Protein AF-A0A1I8FSG2-F1 (afdb_monomer)

Organism: NCBI: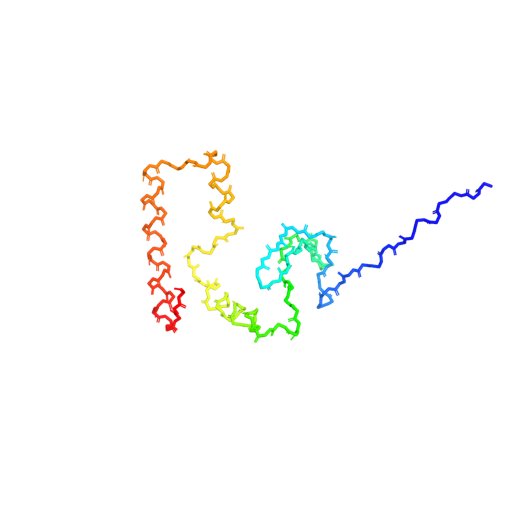txid282301

Secondary structure (DSSP, 8-state):
--------PPP-EETTTEEEEEEEEEETTEEEEEEEETTT--EEEEEE--TT-SS--HHHHHHHHHHHTTSTT--SS-HHHHHHHTTT---HHHHHHHHHHHHHHHHHHHHTT---

Solvent-accessible surface area (backbone atoms only — not comparable to full-atom values): 7310 Å² total; per-residue (Å²): 136,89,83,79,89,71,79,77,76,78,80,52,60,49,92,88,41,31,38,52,77,47,77,76,48,73,59,98,75,34,39,27,24,38,23,32,30,75,85,81,65,49,79,43,81,44,77,46,60,62,91,81,44,93,74,74,51,66,70,59,51,54,52,50,52,62,73,42,69,85,43,92,81,70,72,93,65,57,71,65,60,56,33,54,74,45,73,70,52,77,54,72,70,55,50,51,57,49,47,55,55,49,51,54,50,53,51,54,41,43,75,71,77,45,87,136

Structure (mmCIF, N/CA/C/O backbone):
data_AF-A0A1I8FSG2-F1
#
_entry.id   AF-A0A1I8FSG2-F1
#
loop_
_atom_site.group_PDB
_atom_site.id
_atom_site.type_symbol
_atom_site.label_atom_id
_atom_site.label_alt_id
_atom_site.label_comp_id
_atom_site.label_asym_id
_atom_site.label_entity_id
_atom_site.label_seq_id
_atom_site.pdbx_PDB_ins_code
_atom_site.Cartn_x
_atom_site.Cartn_y
_atom_site.Cartn_z
_atom_site.occupancy
_atom_site.B_iso_or_equiv
_atom_site.auth_seq_id
_atom_site.a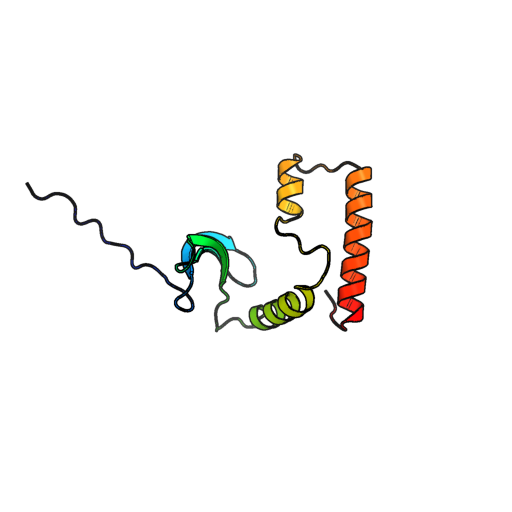uth_comp_id
_atom_site.auth_asym_id
_atom_site.auth_atom_id
_atom_site.pdbx_PDB_model_num
ATOM 1 N N . MET A 1 1 ? -2.496 8.566 48.371 1.00 40.97 1 MET A N 1
ATOM 2 C CA . MET A 1 1 ? -2.943 7.630 47.320 1.00 40.97 1 MET A CA 1
ATOM 3 C C . MET A 1 1 ? -2.352 8.106 46.004 1.00 40.97 1 MET A C 1
ATOM 5 O O . MET A 1 1 ? -2.981 8.872 45.291 1.00 40.97 1 MET A O 1
ATOM 9 N N . GLU A 1 2 ? -1.103 7.731 45.731 1.00 40.25 2 GLU A N 1
ATOM 10 C CA . GLU A 1 2 ? -0.536 7.832 44.384 1.00 40.25 2 GLU A CA 1
ATOM 11 C C . GLU A 1 2 ? -1.091 6.677 43.552 1.00 40.25 2 GLU A C 1
ATOM 13 O O . GLU A 1 2 ? -1.129 5.538 44.015 1.00 40.25 2 GLU A O 1
ATOM 18 N N . SER A 1 3 ? -1.549 6.952 42.335 1.00 39.66 3 SER A N 1
ATOM 19 C CA . SER A 1 3 ? -1.805 5.903 41.346 1.00 39.66 3 SER A CA 1
ATOM 20 C C . SER A 1 3 ? -1.519 6.424 39.940 1.00 39.66 3 SER A C 1
ATOM 22 O O . SER A 1 3 ? -2.212 7.301 39.435 1.00 39.66 3 SER A O 1
ATOM 24 N N . GLY A 1 4 ? -0.508 5.822 39.308 1.00 36.22 4 GLY A N 1
ATOM 25 C CA . GLY A 1 4 ? -0.500 5.581 37.866 1.00 36.22 4 GLY A CA 1
ATOM 26 C C . GLY A 1 4 ? 0.308 6.537 36.989 1.00 36.22 4 GLY A C 1
ATOM 27 O O . GLY A 1 4 ? -0.255 7.167 36.098 1.00 36.22 4 GLY A O 1
ATOM 28 N N . SER A 1 5 ? 1.636 6.568 37.136 1.00 39.59 5 SER A N 1
ATOM 29 C CA . SER A 1 5 ? 2.544 7.065 36.092 1.00 39.59 5 SER A CA 1
ATOM 30 C C . SER A 1 5 ? 2.624 6.063 34.926 1.00 39.59 5 SER A C 1
ATOM 32 O O . SER A 1 5 ? 3.572 5.297 34.771 1.00 39.59 5 SER A O 1
ATOM 34 N N . GLY A 1 6 ? 1.598 6.055 34.072 1.00 43.28 6 GLY A N 1
ATOM 35 C CA . GLY A 1 6 ? 1.676 5.401 32.768 1.00 43.28 6 GLY A CA 1
ATOM 36 C C . GLY A 1 6 ? 2.672 6.156 31.889 1.00 43.28 6 GLY A C 1
ATOM 37 O O . GLY A 1 6 ? 2.389 7.274 31.461 1.00 43.28 6 GLY A O 1
ATOM 38 N N . SER A 1 7 ? 3.847 5.573 31.643 1.00 41.56 7 SER A N 1
ATOM 39 C CA . SER A 1 7 ? 4.852 6.141 30.740 1.00 41.56 7 SER A CA 1
ATOM 40 C C . SER A 1 7 ? 4.213 6.349 29.363 1.00 41.56 7 SER A C 1
ATOM 42 O O . SER A 1 7 ? 3.896 5.380 28.668 1.00 41.56 7 SER A O 1
ATOM 44 N N . LYS A 1 8 ? 3.934 7.608 28.991 1.00 50.66 8 LYS A N 1
ATOM 45 C CA . LYS A 1 8 ? 3.380 7.946 27.676 1.00 50.66 8 LYS A CA 1
ATOM 46 C C . LYS A 1 8 ? 4.427 7.555 26.641 1.00 50.66 8 LYS A C 1
ATOM 48 O O . LYS A 1 8 ? 5.419 8.257 26.466 1.00 50.66 8 LYS A O 1
ATOM 53 N N . LYS A 1 9 ? 4.228 6.403 25.998 1.00 57.50 9 LYS A N 1
ATOM 54 C CA . LYS A 1 9 ? 5.052 5.948 24.879 1.00 57.50 9 LYS A CA 1
ATOM 55 C C . LYS A 1 9 ? 5.078 7.092 23.864 1.00 57.50 9 LYS A C 1
ATOM 57 O O . LYS A 1 9 ? 4.014 7.526 23.434 1.00 57.50 9 LYS A O 1
ATOM 62 N N . ALA A 1 10 ? 6.262 7.635 23.584 1.00 66.19 10 ALA A N 1
ATOM 63 C CA . ALA A 1 10 ? 6.398 8.771 22.683 1.00 66.19 10 ALA A CA 1
ATOM 64 C C . ALA A 1 10 ? 5.745 8.424 21.340 1.00 66.19 10 ALA A C 1
ATOM 66 O O . ALA A 1 10 ? 6.038 7.377 20.755 1.00 66.19 10 ALA A O 1
ATOM 67 N N . ASP A 1 11 ? 4.830 9.278 20.890 1.00 75.69 11 ASP A N 1
ATOM 68 C CA . ASP A 1 11 ? 4.143 9.079 19.624 1.00 75.69 11 ASP A CA 1
ATOM 69 C C . ASP A 1 11 ? 5.163 9.180 18.490 1.00 75.69 11 ASP A C 1
ATOM 71 O O . ASP A 1 11 ? 5.808 10.213 18.303 1.00 75.69 11 ASP A O 1
ATOM 75 N N . PHE A 1 12 ? 5.323 8.101 17.727 1.00 86.12 12 PHE A N 1
ATOM 76 C CA . PHE A 1 12 ? 6.222 8.097 16.584 1.00 86.12 12 PHE A CA 1
ATOM 77 C C . PHE A 1 12 ? 5.496 8.689 15.374 1.00 86.12 12 PHE A C 1
ATOM 79 O O . PHE A 1 12 ? 4.670 8.027 14.740 1.00 86.12 12 PHE A O 1
ATOM 86 N N . ILE A 1 13 ? 5.771 9.963 15.088 1.00 87.25 13 ILE A N 1
ATOM 87 C CA . ILE A 1 13 ? 5.142 10.712 13.997 1.00 87.25 13 ILE A CA 1
ATOM 88 C C . ILE A 1 13 ? 6.111 10.816 12.817 1.00 87.25 13 ILE A C 1
ATOM 90 O O . ILE A 1 13 ? 7.216 11.340 12.944 1.00 87.25 13 ILE A O 1
ATOM 94 N N . VAL A 1 14 ? 5.671 10.355 11.648 1.00 84.94 14 VAL A N 1
ATOM 95 C CA . VAL A 1 14 ? 6.434 10.378 10.396 1.00 84.94 14 VAL A CA 1
ATOM 96 C C . VAL A 1 14 ? 5.962 11.529 9.513 1.00 84.94 14 VAL A C 1
ATOM 98 O O . VAL A 1 14 ? 4.760 11.747 9.325 1.00 84.94 14 VAL A O 1
ATOM 101 N N . GLY A 1 15 ? 6.925 12.284 8.972 1.00 83.06 15 GLY A N 1
ATOM 102 C CA . GLY A 1 15 ? 6.669 13.406 8.064 1.00 83.06 15 GLY A CA 1
ATOM 103 C C . GLY A 1 15 ? 5.777 14.498 8.661 1.00 83.06 15 GLY A C 1
ATOM 104 O O . GLY A 1 15 ? 5.096 15.187 7.908 1.00 83.06 15 GLY A O 1
ATOM 105 N N . SER A 1 16 ? 5.720 14.593 9.997 1.00 86.19 16 SER A N 1
ATOM 106 C CA . SER A 1 16 ? 4.814 15.466 10.763 1.00 86.19 16 SER A CA 1
ATOM 107 C C . SER A 1 16 ? 3.323 15.294 10.431 1.00 86.19 16 SER A C 1
ATOM 109 O O . SER A 1 16 ? 2.522 16.175 10.729 1.00 86.19 16 SER A O 1
ATOM 111 N N . LYS A 1 17 ? 2.943 14.176 9.797 1.00 87.19 17 LYS A N 1
ATOM 112 C CA . LYS A 1 17 ? 1.594 13.946 9.254 1.00 87.19 17 LYS A CA 1
ATOM 113 C C . LYS A 1 17 ? 0.959 12.648 9.725 1.00 87.19 17 LYS A C 1
ATOM 115 O O . LYS A 1 17 ? -0.257 12.602 9.871 1.00 87.19 17 LYS A O 1
ATOM 120 N N . TYR A 1 18 ? 1.750 11.606 9.961 1.00 91.12 18 TYR A N 1
ATOM 121 C CA . TYR A 1 18 ? 1.219 10.275 10.247 1.00 91.12 18 TYR A CA 1
ATOM 122 C C . TYR A 1 18 ? 1.765 9.757 11.565 1.00 91.12 18 TYR A C 1
ATOM 124 O O . TYR A 1 18 ? 2.970 9.560 11.708 1.00 91.12 18 TYR A O 1
ATOM 132 N N . LYS A 1 19 ? 0.876 9.521 12.527 1.00 94.06 19 LYS A N 1
ATOM 133 C CA . LYS A 1 19 ? 1.210 8.877 13.795 1.00 94.06 19 LYS A CA 1
ATOM 134 C C . LYS A 1 19 ? 1.166 7.365 13.607 1.00 94.06 19 LYS A C 1
ATOM 136 O O . LYS A 1 19 ? 0.101 6.822 13.319 1.00 94.06 19 LYS A O 1
ATOM 141 N N . LEU A 1 20 ? 2.295 6.680 13.778 1.00 92.25 20 LEU A N 1
ATOM 142 C CA . LEU A 1 20 ? 2.333 5.218 13.722 1.00 92.25 20 LEU A CA 1
ATOM 143 C C . LEU A 1 20 ? 1.738 4.619 14.994 1.00 92.25 20 LEU A C 1
ATOM 145 O O . LEU A 1 20 ? 2.041 5.060 16.102 1.00 92.25 20 LEU A O 1
ATOM 149 N N . THR A 1 21 ? 0.905 3.594 14.832 1.00 91.69 21 THR A N 1
ATOM 150 C CA . THR A 1 21 ? 0.279 2.872 15.945 1.00 91.69 21 THR A CA 1
ATOM 151 C C . THR A 1 21 ? 0.915 1.506 16.150 1.00 91.69 21 THR A C 1
ATOM 153 O O . THR A 1 21 ? 1.629 1.296 17.130 1.00 91.69 21 THR A O 1
ATOM 156 N N . ARG A 1 22 ? 0.669 0.560 15.241 1.00 89.00 22 ARG A N 1
ATOM 157 C CA . ARG A 1 22 ? 1.160 -0.820 15.357 1.00 89.00 22 ARG A CA 1
ATOM 158 C C . ARG A 1 22 ? 1.707 -1.329 14.037 1.00 89.00 22 ARG A C 1
ATOM 160 O O . ARG A 1 22 ? 1.217 -0.956 12.977 1.00 89.00 22 ARG A O 1
ATOM 167 N N . LYS A 1 23 ? 2.687 -2.224 14.106 1.00 90.62 23 LYS A N 1
ATOM 168 C CA . LYS A 1 23 ? 3.147 -2.978 12.941 1.00 90.62 23 LYS A CA 1
ATOM 169 C C . LYS A 1 23 ? 2.020 -3.899 12.464 1.00 90.62 23 LYS A C 1
ATOM 171 O O . LYS A 1 23 ? 1.412 -4.589 13.279 1.00 90.62 23 LYS A O 1
ATOM 176 N N . ILE A 1 24 ? 1.747 -3.885 11.164 1.00 90.94 24 ILE A N 1
ATOM 177 C CA . ILE A 1 24 ? 0.730 -4.719 10.505 1.00 90.94 24 ILE A CA 1
ATOM 178 C C . ILE A 1 24 ? 1.330 -5.679 9.476 1.00 9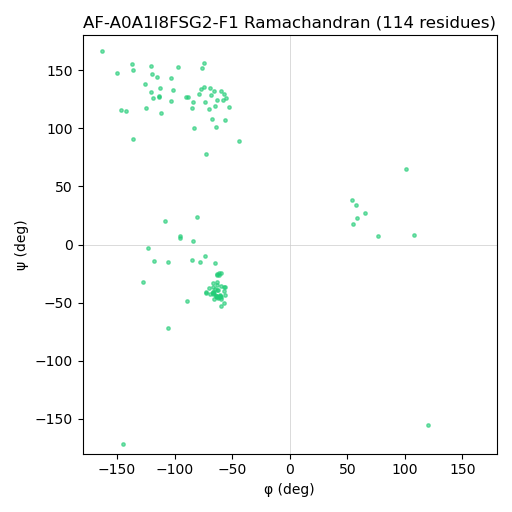0.94 24 ILE A C 1
ATOM 180 O O . ILE A 1 24 ? 0.667 -6.628 9.078 1.00 90.94 24 ILE A O 1
ATOM 184 N N . GLY A 1 25 ? 2.588 -5.480 9.076 1.00 87.62 25 GLY A N 1
ATOM 185 C CA . GLY A 1 25 ? 3.267 -6.385 8.156 1.00 87.62 25 GLY A CA 1
ATOM 186 C C . GLY A 1 25 ? 4.781 -6.209 8.149 1.00 87.62 25 GLY A C 1
ATOM 187 O O . GLY A 1 25 ? 5.329 -5.235 8.669 1.00 87.62 25 GLY A O 1
ATOM 188 N N . SER A 1 26 ? 5.469 -7.172 7.549 1.00 85.12 26 SER A N 1
ATOM 189 C CA . SER A 1 26 ? 6.900 -7.100 7.243 1.00 85.12 26 SER A CA 1
ATOM 190 C C . SER A 1 26 ? 7.216 -7.903 5.997 1.00 85.12 26 SER A C 1
ATOM 192 O O . SER A 1 26 ? 6.602 -8.940 5.763 1.00 85.12 26 SER A O 1
ATOM 194 N N . GLY A 1 27 ? 8.206 -7.444 5.241 1.00 77.31 27 GLY A N 1
ATOM 195 C CA . GLY A 1 27 ? 8.745 -8.152 4.089 1.00 77.31 27 GLY A CA 1
ATOM 196 C C . GLY A 1 27 ? 10.246 -7.923 3.952 1.00 77.31 27 GLY A C 1
ATOM 197 O O . GLY A 1 27 ? 10.881 -7.311 4.810 1.00 77.31 27 GLY A O 1
ATOM 198 N N . SER A 1 28 ? 10.813 -8.384 2.840 1.00 71.06 28 SER A N 1
ATOM 199 C CA . SER A 1 28 ? 12.236 -8.207 2.510 1.00 71.06 28 SER A CA 1
ATOM 200 C C . SER A 1 28 ? 12.671 -6.741 2.417 1.00 71.06 28 SER A C 1
ATOM 202 O O . SER A 1 28 ? 13.844 -6.441 2.611 1.00 71.06 28 SER A O 1
ATOM 204 N N . PHE A 1 29 ? 11.730 -5.835 2.142 1.00 73.75 29 PHE A N 1
ATOM 205 C CA . PHE A 1 29 ? 11.981 -4.414 1.871 1.00 73.75 29 PHE A CA 1
ATOM 206 C C . PHE A 1 29 ? 11.526 -3.494 3.012 1.00 73.75 29 PHE A C 1
ATOM 208 O O . PHE A 1 29 ? 11.282 -2.308 2.808 1.00 73.75 29 PHE A O 1
ATOM 215 N N . GLY A 1 30 ? 11.373 -4.050 4.217 1.00 82.00 30 GLY A N 1
ATOM 216 C CA . GLY A 1 30 ? 11.073 -3.291 5.425 1.00 82.00 30 GLY A CA 1
ATOM 217 C C . GLY A 1 30 ? 9.765 -3.683 6.104 1.00 82.00 30 GLY A C 1
ATOM 218 O O . GLY A 1 30 ? 9.281 -4.814 6.007 1.00 82.00 30 GLY A O 1
ATOM 219 N N . GLU A 1 31 ? 9.214 -2.737 6.851 1.00 88.12 31 GLU A N 1
ATOM 220 C CA . GLU A 1 31 ? 8.092 -2.953 7.760 1.00 88.12 31 GLU A CA 1
ATOM 221 C C . GLU A 1 31 ? 6.892 -2.098 7.361 1.00 88.12 31 GLU A C 1
ATOM 223 O O . GLU A 1 31 ? 7.046 -0.979 6.879 1.00 88.12 31 GLU A O 1
ATOM 228 N N . ILE A 1 32 ? 5.684 -2.612 7.584 1.00 87.25 32 ILE A N 1
ATOM 229 C CA . ILE A 1 32 ? 4.436 -1.888 7.345 1.00 87.25 32 ILE A CA 1
ATOM 230 C C . ILE A 1 32 ? 3.763 -1.648 8.691 1.00 87.25 32 ILE A C 1
ATOM 232 O O . ILE A 1 32 ? 3.550 -2.582 9.468 1.00 87.25 32 ILE A O 1
ATOM 236 N N . TYR A 1 33 ? 3.410 -0.398 8.954 1.00 90.19 33 TYR A N 1
ATOM 237 C CA . TYR A 1 33 ? 2.714 0.047 10.152 1.00 90.19 33 TYR A CA 1
ATOM 238 C C . TYR A 1 33 ? 1.331 0.579 9.794 1.00 90.19 33 TYR A C 1
ATOM 240 O O . TYR A 1 33 ? 1.159 1.234 8.772 1.00 90.19 33 TYR A O 1
ATOM 248 N N . LEU A 1 34 ? 0.353 0.343 10.661 1.00 89.50 34 LEU A N 1
ATOM 249 C CA . LEU A 1 34 ? -0.856 1.150 10.687 1.00 89.50 34 LEU A CA 1
ATOM 250 C C . LEU A 1 34 ? -0.469 2.547 11.178 1.00 89.50 34 LEU A C 1
ATOM 252 O O . LEU A 1 34 ? 0.194 2.698 12.209 1.00 89.50 34 LEU A O 1
ATOM 256 N N . GLY A 1 35 ? -0.864 3.562 10.428 1.00 92.44 35 GLY A N 1
ATOM 257 C CA . GLY A 1 35 ? -0.724 4.964 10.768 1.00 92.44 35 GLY A CA 1
ATOM 258 C C . GLY A 1 35 ? -2.086 5.637 10.813 1.00 92.44 35 GLY A C 1
ATOM 259 O O . GLY A 1 35 ? -3.023 5.208 10.149 1.00 92.44 35 GLY A O 1
ATOM 260 N N . VAL A 1 36 ? -2.183 6.705 11.593 1.00 92.44 36 VAL A N 1
ATOM 261 C CA . VAL A 1 36 ? -3.342 7.595 11.597 1.00 92.44 36 VAL A CA 1
ATOM 262 C C . VAL A 1 36 ? -2.861 8.974 11.180 1.00 92.44 36 VAL A C 1
ATOM 264 O O . VAL A 1 36 ? -1.900 9.505 11.748 1.00 92.44 36 VAL A O 1
ATOM 267 N N . SER A 1 37 ? -3.499 9.546 10.165 1.00 89.81 37 SER A N 1
ATOM 268 C CA . SER A 1 37 ? -3.258 10.926 9.764 1.00 89.81 37 SER A CA 1
ATOM 269 C C . SER A 1 37 ? -3.647 11.868 10.902 1.00 89.81 37 SER A C 1
ATOM 271 O O . SER A 1 37 ? -4.780 11.861 11.378 1.00 89.81 37 SER A O 1
ATOM 273 N N . VAL A 1 38 ? -2.712 12.712 11.336 1.00 89.56 38 VAL A N 1
ATOM 274 C CA . VAL A 1 38 ? -2.948 13.679 12.425 1.00 89.56 38 VAL A CA 1
ATOM 275 C C . VAL A 1 38 ? -3.819 14.859 11.983 1.00 89.56 38 VAL A C 1
ATOM 277 O O . VAL A 1 38 ? -4.237 15.652 12.817 1.00 89.56 38 VAL A O 1
ATOM 280 N N . ILE A 1 39 ? -4.075 14.984 10.675 1.00 88.81 39 ILE A N 1
ATOM 281 C CA . ILE A 1 39 ? -4.843 16.085 10.082 1.00 88.81 39 ILE A CA 1
ATOM 282 C C . ILE A 1 39 ? -6.339 15.751 10.048 1.00 88.81 39 ILE A C 1
ATOM 284 O O . ILE A 1 39 ? -7.158 16.578 10.433 1.00 88.81 39 ILE A O 1
ATOM 288 N N . ASN A 1 40 ? -6.699 14.557 9.568 1.00 90.50 40 ASN A N 1
ATOM 289 C CA . ASN A 1 40 ? -8.092 14.155 9.319 1.00 90.50 40 ASN A CA 1
AT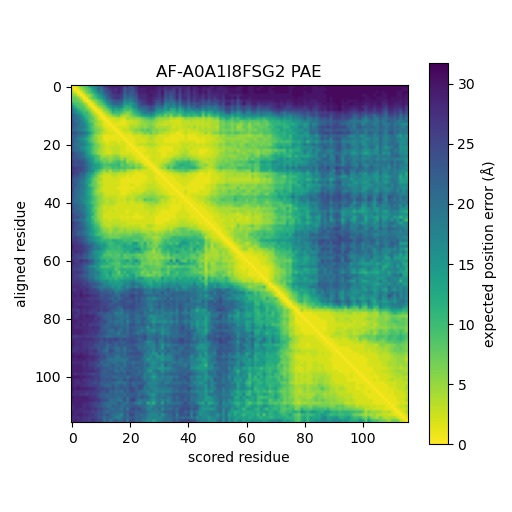OM 290 C C . ASN A 1 40 ? -8.512 12.874 10.064 1.00 90.50 40 ASN A C 1
ATOM 292 O O . ASN A 1 40 ? -9.673 12.489 9.978 1.00 90.50 40 ASN A O 1
ATOM 296 N N . GLY A 1 41 ? -7.602 12.214 10.790 1.00 87.44 41 GLY A N 1
ATOM 297 C CA . GLY A 1 41 ? -7.891 10.980 11.527 1.00 87.44 41 GLY A CA 1
ATOM 298 C C . GLY A 1 41 ? -7.991 9.721 10.663 1.00 87.44 41 GLY A C 1
ATOM 299 O O . GLY A 1 41 ? -8.368 8.673 11.175 1.00 87.44 41 GLY A O 1
ATOM 300 N N . GLU A 1 42 ? -7.663 9.801 9.374 1.00 89.56 42 GLU A N 1
ATOM 301 C CA . GLU A 1 42 ? -7.759 8.673 8.447 1.00 89.56 42 GLU A CA 1
ATOM 302 C C . GLU A 1 42 ? -6.710 7.593 8.747 1.00 89.56 42 GLU A C 1
ATOM 304 O O . GLU A 1 42 ? -5.531 7.896 8.970 1.00 89.56 42 GLU A O 1
ATOM 309 N N . GLU A 1 43 ? -7.144 6.330 8.742 1.00 88.81 43 GLU A N 1
ATOM 310 C CA . GLU A 1 43 ? -6.268 5.169 8.885 1.00 88.81 43 GLU A CA 1
ATOM 311 C C . GLU A 1 43 ? -5.558 4.860 7.564 1.00 88.81 43 GLU A C 1
ATOM 313 O O . GLU A 1 43 ? -6.182 4.734 6.513 1.00 88.81 43 GLU A O 1
ATOM 318 N N . VAL A 1 44 ? -4.235 4.709 7.620 1.00 87.25 44 VAL A N 1
ATOM 319 C CA . VAL A 1 44 ? -3.380 4.461 6.454 1.00 87.25 44 VAL A CA 1
ATOM 320 C C . VAL A 1 44 ? -2.337 3.388 6.757 1.00 87.25 44 VAL A C 1
ATOM 322 O O . VAL A 1 44 ? -1.934 3.197 7.903 1.00 87.25 44 VAL A O 1
ATOM 325 N N . ALA A 1 45 ? -1.836 2.709 5.727 1.00 88.88 45 ALA A N 1
ATOM 326 C CA . ALA A 1 45 ? -0.649 1.867 5.845 1.00 88.88 45 ALA A CA 1
ATOM 327 C C . ALA A 1 45 ? 0.615 2.691 5.543 1.00 88.88 45 ALA A C 1
ATOM 329 O O . ALA A 1 45 ? 0.722 3.321 4.493 1.00 88.88 45 ALA A O 1
ATOM 330 N N . VAL A 1 46 ? 1.593 2.674 6.448 1.00 87.25 46 VAL A N 1
ATOM 331 C CA . VAL A 1 46 ? 2.887 3.351 6.298 1.00 87.25 46 VAL A CA 1
ATOM 332 C C . VAL A 1 46 ? 3.985 2.305 6.168 1.00 87.25 46 VAL A C 1
ATOM 334 O O . VAL A 1 46 ? 4.276 1.576 7.116 1.00 87.25 46 VAL A O 1
ATOM 337 N N . LYS A 1 47 ? 4.612 2.239 4.992 1.00 85.38 47 LYS A N 1
ATOM 338 C CA . LYS A 1 47 ? 5.774 1.384 4.737 1.00 85.38 47 LYS A CA 1
ATOM 339 C C . LYS A 1 47 ? 7.060 2.129 5.098 1.00 85.38 47 LYS A C 1
ATOM 341 O O . LYS A 1 47 ? 7.285 3.241 4.624 1.00 85.38 47 LYS A O 1
ATOM 346 N N . LEU A 1 48 ? 7.889 1.516 5.935 1.00 85.56 48 LEU A N 1
ATOM 347 C CA . LEU A 1 48 ? 9.197 2.015 6.347 1.00 85.56 48 LEU A CA 1
ATOM 348 C C . LEU A 1 48 ? 10.291 1.095 5.808 1.00 85.56 48 LEU A C 1
ATOM 350 O O . LEU A 1 48 ? 10.276 -0.108 6.063 1.00 85.56 48 LEU A O 1
ATOM 354 N N . GLU A 1 49 ? 11.263 1.679 5.113 1.00 83.75 49 GLU A N 1
ATOM 355 C CA . GLU A 1 49 ? 12.463 0.994 4.632 1.00 83.75 49 GLU A CA 1
ATOM 356 C C . GLU A 1 49 ? 13.695 1.546 5.374 1.00 83.75 49 GLU A C 1
ATOM 358 O O . GLU A 1 49 ? 13.816 2.768 5.524 1.00 83.75 49 GLU A O 1
ATOM 363 N N . PRO A 1 50 ? 14.618 0.692 5.859 1.00 81.81 50 PRO A N 1
ATOM 364 C CA . PRO A 1 50 ? 15.874 1.160 6.433 1.00 81.81 50 PRO A CA 1
ATOM 365 C C . PRO A 1 50 ? 16.686 1.955 5.407 1.00 81.81 50 PRO A C 1
ATOM 367 O O . PRO A 1 50 ? 16.934 1.479 4.304 1.00 81.81 50 PRO A O 1
ATOM 370 N N . VAL A 1 51 ? 17.196 3.127 5.792 1.00 77.69 51 VAL A N 1
ATOM 371 C CA . VAL A 1 51 ? 18.054 3.956 4.915 1.00 77.69 51 VAL A CA 1
ATOM 372 C C . VAL A 1 51 ? 19.346 3.223 4.521 1.00 77.69 51 VAL A C 1
ATOM 374 O O . VAL A 1 51 ? 19.939 3.495 3.484 1.00 77.69 51 VAL A O 1
ATOM 377 N N . THR A 1 52 ? 19.768 2.257 5.335 1.00 79.25 52 THR A N 1
ATOM 378 C CA . THR A 1 52 ? 20.937 1.401 5.102 1.00 79.25 52 THR A CA 1
ATOM 379 C C . THR A 1 52 ? 20.647 0.198 4.201 1.00 79.25 52 THR A C 1
ATOM 381 O O . THR A 1 52 ? 21.531 -0.640 4.007 1.00 79.25 52 THR A O 1
ATOM 384 N N . ALA A 1 53 ? 19.426 0.065 3.670 1.00 72.38 53 ALA A N 1
ATOM 385 C CA . ALA A 1 53 ? 19.069 -1.039 2.792 1.00 72.38 53 ALA A CA 1
ATOM 386 C C . ALA A 1 53 ? 20.010 -1.088 1.580 1.00 72.38 53 ALA A C 1
ATOM 388 O O . ALA A 1 53 ? 20.216 -0.103 0.876 1.00 72.38 53 ALA A O 1
ATOM 389 N N . ARG A 1 54 ? 20.575 -2.274 1.323 1.00 68.25 54 ARG A N 1
ATOM 390 C CA . ARG A 1 54 ? 21.552 -2.500 0.245 1.00 68.25 54 ARG A CA 1
ATOM 391 C C . ARG A 1 54 ? 20.976 -2.213 -1.147 1.00 68.25 54 ARG A C 1
ATOM 393 O O . ARG A 1 54 ? 21.733 -1.903 -2.057 1.00 68.25 54 ARG A O 1
ATOM 400 N N . HIS A 1 55 ? 19.660 -2.344 -1.297 1.00 70.00 55 HIS A N 1
ATOM 401 C CA . HIS A 1 55 ? 18.891 -1.952 -2.476 1.00 70.00 55 HIS A CA 1
ATOM 402 C C . HIS A 1 55 ? 17.618 -1.237 -1.998 1.00 70.00 55 HIS A C 1
ATOM 404 O O . HIS A 1 55 ? 16.630 -1.921 -1.743 1.00 70.00 55 HIS A O 1
ATOM 410 N N . PRO A 1 56 ? 17.634 0.099 -1.830 1.00 69.19 56 PRO A N 1
ATOM 411 C CA . PRO A 1 56 ? 16.456 0.853 -1.416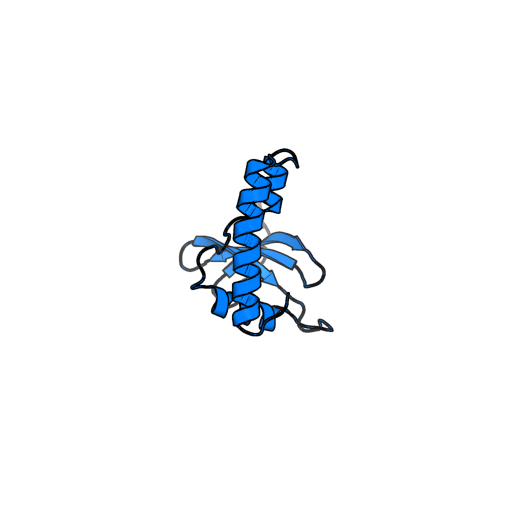 1.00 69.19 56 PRO A CA 1
ATOM 412 C C . PRO A 1 56 ? 15.434 0.881 -2.557 1.00 69.19 56 PRO A C 1
ATOM 414 O O . PRO A 1 56 ? 15.711 1.418 -3.633 1.00 69.19 56 PRO A O 1
ATOM 417 N N . GLN A 1 57 ? 14.262 0.288 -2.348 1.00 75.62 57 GLN A N 1
ATOM 418 C CA . GLN A 1 57 ? 13.220 0.155 -3.370 1.00 75.62 57 GLN A CA 1
ATOM 419 C C . GLN A 1 57 ? 12.048 1.110 -3.150 1.00 75.62 57 GLN A C 1
ATOM 421 O O . GLN A 1 57 ? 11.293 1.373 -4.089 1.00 75.62 57 GLN A O 1
ATOM 426 N N . LEU A 1 58 ? 11.924 1.704 -1.959 1.00 69.25 58 LEU A N 1
ATOM 427 C CA . LEU A 1 58 ? 10.765 2.522 -1.597 1.00 69.25 58 LEU A CA 1
ATOM 428 C C . LEU A 1 58 ? 10.625 3.770 -2.486 1.00 69.25 58 LEU A C 1
ATOM 430 O O . LEU A 1 58 ? 9.519 4.174 -2.847 1.00 69.25 58 LEU A O 1
ATOM 434 N N . LEU A 1 59 ? 11.747 4.368 -2.906 1.00 67.94 59 LEU A N 1
ATOM 435 C CA . LEU A 1 59 ? 11.733 5.503 -3.834 1.00 67.94 59 LEU A CA 1
ATOM 436 C C . LEU A 1 59 ? 11.211 5.098 -5.220 1.00 67.94 59 LEU A C 1
ATOM 438 O O . LEU A 1 59 ? 10.435 5.844 -5.817 1.00 67.94 59 LEU A O 1
ATOM 442 N N . TYR A 1 60 ? 11.621 3.937 -5.732 1.00 68.19 60 TYR A N 1
ATOM 443 C CA . TYR A 1 60 ? 11.142 3.417 -7.013 1.00 68.19 60 TYR A CA 1
ATOM 444 C C . TYR A 1 60 ? 9.651 3.082 -6.938 1.00 68.19 60 TYR A C 1
ATOM 446 O O . TYR A 1 60 ? 8.869 3.557 -7.758 1.00 68.19 60 TYR A O 1
ATOM 454 N N . GLU A 1 61 ? 9.244 2.381 -5.884 1.00 69.12 61 GLU A N 1
ATOM 455 C CA . GLU A 1 61 ? 7.853 2.044 -5.596 1.00 69.12 61 GLU A CA 1
ATOM 456 C C . GLU A 1 61 ? 6.970 3.302 -5.509 1.00 69.12 61 GLU A C 1
ATOM 458 O O . GLU A 1 61 ? 5.916 3.360 -6.136 1.00 69.12 61 GLU A O 1
ATOM 463 N N . SER A 1 62 ? 7.433 4.373 -4.851 1.00 68.38 62 SER A N 1
ATOM 464 C CA . SER A 1 62 ? 6.695 5.645 -4.788 1.00 68.38 62 SER A CA 1
ATOM 465 C C . SER A 1 62 ? 6.506 6.318 -6.155 1.00 68.38 62 SER A C 1
ATOM 467 O O . SER A 1 62 ? 5.492 6.977 -6.388 1.00 68.38 62 SER A O 1
ATOM 469 N N . LYS A 1 63 ? 7.465 6.159 -7.078 1.00 65.31 63 LYS A N 1
ATOM 470 C CA . LYS A 1 63 ? 7.354 6.670 -8.453 1.00 65.31 63 LYS A CA 1
ATOM 471 C C . LYS A 1 63 ? 6.362 5.838 -9.255 1.00 65.31 63 LYS A C 1
ATOM 473 O O . LYS A 1 63 ? 5.541 6.414 -9.962 1.00 65.31 63 LYS A O 1
ATOM 478 N N . VAL A 1 64 ? 6.406 4.516 -9.098 1.00 66.50 64 VAL A N 1
ATOM 479 C CA . VAL A 1 64 ? 5.452 3.593 -9.718 1.00 66.50 64 VAL A CA 1
ATOM 480 C C . VAL A 1 64 ? 4.037 3.917 -9.241 1.00 66.50 64 VAL A C 1
ATOM 482 O O . VAL A 1 64 ? 3.194 4.221 -10.077 1.00 66.50 64 VAL A O 1
ATOM 485 N N . TYR A 1 65 ? 3.790 4.001 -7.928 1.00 63.50 65 TYR A N 1
ATOM 486 C CA . TYR A 1 65 ? 2.469 4.359 -7.393 1.00 63.50 65 TYR A CA 1
ATOM 487 C C . TYR A 1 65 ? 1.954 5.715 -7.897 1.00 63.50 65 TYR A C 1
ATOM 489 O O . TYR A 1 65 ? 0.768 5.828 -8.179 1.00 63.50 65 TYR A O 1
ATOM 497 N N . LYS A 1 66 ? 2.820 6.722 -8.087 1.00 63.00 66 LYS A N 1
ATOM 498 C CA . LYS A 1 66 ? 2.422 8.017 -8.677 1.00 63.00 66 LYS A CA 1
ATOM 499 C C . LYS A 1 66 ? 2.006 7.914 -10.143 1.00 63.00 66 LYS A C 1
ATOM 501 O O . LYS A 1 66 ? 1.040 8.550 -10.538 1.00 63.00 66 LYS A O 1
ATOM 506 N N . ILE A 1 67 ? 2.724 7.130 -10.948 1.00 62.81 67 ILE A N 1
ATOM 507 C CA . ILE A 1 67 ? 2.377 6.887 -12.364 1.00 62.81 67 ILE A CA 1
ATOM 508 C C . ILE A 1 67 ? 1.061 6.110 -12.467 1.00 62.81 67 ILE A C 1
ATOM 510 O O . ILE A 1 67 ? 0.286 6.280 -13.405 1.00 62.81 67 ILE A O 1
ATOM 514 N N . LEU A 1 68 ? 0.838 5.246 -11.487 1.00 61.91 68 LEU A N 1
ATOM 515 C CA . LEU A 1 68 ? -0.281 4.337 -11.390 1.00 61.91 68 LEU A CA 1
ATOM 516 C C . LEU A 1 68 ? -1.542 4.964 -10.752 1.00 61.91 68 LEU A C 1
ATOM 518 O O . LEU A 1 68 ? -2.616 4.381 -10.869 1.00 61.91 68 LEU A O 1
ATOM 522 N N . GLN A 1 69 ? -1.439 6.136 -10.111 1.00 55.88 69 GLN A N 1
ATOM 523 C CA . GLN A 1 69 ? -2.520 6.777 -9.345 1.00 55.88 69 GLN A CA 1
ATOM 524 C C . GLN A 1 69 ? -3.748 7.158 -10.198 1.00 55.88 69 GLN A C 1
ATOM 526 O O . GLN A 1 69 ? -4.861 7.172 -9.679 1.00 55.88 69 GLN A O 1
ATOM 531 N N . ASP A 1 70 ? -3.565 7.376 -11.502 1.00 56.69 70 ASP A N 1
ATOM 532 C CA . ASP A 1 70 ? -4.652 7.636 -12.462 1.00 56.69 70 ASP A CA 1
ATOM 533 C C . ASP A 1 70 ? -5.120 6.361 -13.204 1.00 56.69 70 ASP A C 1
ATOM 535 O O . ASP A 1 70 ? -5.930 6.419 -14.130 1.00 56.69 70 ASP A O 1
ATOM 539 N N . GLY A 1 71 ? -4.595 5.188 -12.831 1.00 57.75 71 GLY A N 1
ATOM 540 C CA . GLY A 1 71 ? -4.923 3.903 -13.443 1.00 57.75 71 GLY A CA 1
ATOM 541 C C . GLY A 1 71 ? -6.187 3.272 -12.852 1.00 57.75 71 GLY A C 1
ATOM 542 O O . GLY A 1 71 ? -6.255 2.974 -11.657 1.00 57.75 71 GLY A O 1
ATOM 543 N N . ILE A 1 72 ? -7.178 2.982 -13.699 1.00 53.88 72 ILE A N 1
ATOM 544 C CA . ILE A 1 72 ? -8.352 2.177 -13.325 1.00 53.88 72 ILE A CA 1
ATOM 545 C C . ILE A 1 72 ? -7.877 0.803 -12.821 1.00 53.88 72 ILE A C 1
ATOM 547 O O . ILE A 1 72 ? -7.178 0.076 -13.526 1.00 53.88 72 ILE A O 1
ATOM 551 N N . GLY A 1 73 ? -8.274 0.425 -11.600 1.00 57.00 73 GLY A N 1
ATOM 552 C CA . GLY A 1 73 ? -7.940 -0.876 -11.011 1.00 57.00 73 GLY A CA 1
ATOM 553 C C . GLY A 1 73 ? -6.916 -0.854 -9.874 1.00 57.00 73 GLY A C 1
ATOM 554 O O . GLY A 1 73 ? -6.527 -1.914 -9.414 1.00 57.00 73 GLY A O 1
ATOM 555 N N . ILE A 1 74 ? -6.530 0.317 -9.378 1.00 59.94 74 ILE A N 1
ATOM 556 C CA . ILE A 1 74 ? -5.818 0.537 -8.107 1.00 59.94 74 ILE A CA 1
ATOM 557 C C . ILE A 1 74 ? -6.327 -0.248 -6.881 1.00 59.94 74 ILE A C 1
ATOM 559 O O . ILE A 1 74 ? -7.206 0.326 -6.241 1.00 59.94 74 ILE A O 1
ATOM 563 N N . PRO A 1 75 ? -5.932 -1.485 -6.493 1.00 53.66 75 PRO A N 1
ATOM 564 C CA . PRO A 1 75 ? -6.653 -2.167 -5.419 1.00 53.66 75 PRO A CA 1
ATOM 565 C C . PRO A 1 75 ? -6.327 -1.537 -4.062 1.00 53.66 75 PRO A C 1
ATOM 567 O O . PRO A 1 75 ? -5.171 -1.503 -3.650 1.00 53.66 75 PRO A O 1
ATOM 570 N N . THR A 1 76 ? -7.357 -1.082 -3.349 1.00 55.78 76 THR A N 1
ATOM 571 C CA . THR A 1 76 ? -7.279 -0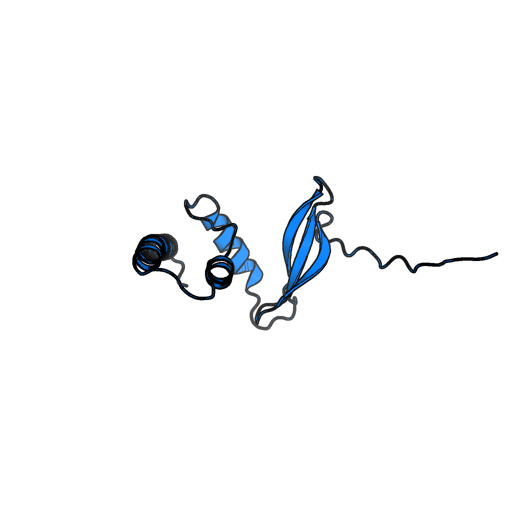.660 -1.938 1.00 55.78 76 THR A CA 1
ATOM 572 C C . THR A 1 76 ? -7.250 -1.849 -0.966 1.00 55.78 76 THR A C 1
ATOM 574 O O . THR A 1 76 ? -6.891 -1.687 0.195 1.00 55.78 76 THR A O 1
ATOM 577 N N . ILE A 1 77 ? -7.594 -3.050 -1.447 1.00 55.03 77 ILE A N 1
ATOM 578 C CA . ILE A 1 77 ? -7.546 -4.343 -0.748 1.00 55.03 77 ILE A CA 1
ATOM 579 C C . ILE A 1 77 ? -6.722 -5.316 -1.599 1.00 55.03 77 ILE A C 1
ATOM 581 O O . ILE A 1 77 ? -6.883 -5.351 -2.822 1.00 55.03 77 ILE A O 1
ATOM 585 N N . SER A 1 78 ? -5.847 -6.113 -0.974 1.00 70.12 78 SER A N 1
ATOM 586 C CA . SER A 1 78 ? -5.006 -7.060 -1.711 1.00 70.12 78 SER A CA 1
ATOM 587 C C . SER A 1 78 ? -5.794 -8.301 -2.151 1.00 70.12 78 SER A C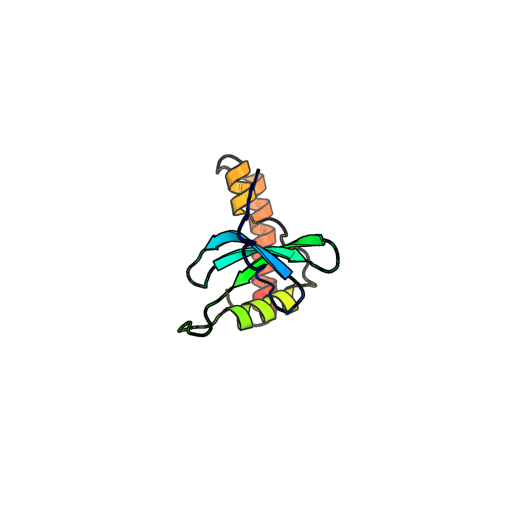 1
ATOM 589 O O . SER A 1 78 ? -6.756 -8.724 -1.504 1.00 70.12 78 SER A O 1
ATOM 591 N N . LEU A 1 79 ? -5.373 -8.931 -3.255 1.00 71.06 79 LEU A N 1
ATOM 592 C CA . LEU A 1 79 ? -5.957 -10.209 -3.679 1.00 71.06 79 LEU A CA 1
ATOM 593 C C . LEU A 1 79 ? -5.721 -11.326 -2.652 1.00 71.06 79 LEU A C 1
ATOM 595 O O . LEU A 1 79 ? -6.544 -12.233 -2.578 1.00 71.06 79 LEU A O 1
ATOM 599 N N . GLU A 1 80 ? -4.659 -11.252 -1.841 1.00 68.94 80 GLU A N 1
ATOM 600 C CA . GLU A 1 80 ? -4.380 -12.234 -0.782 1.00 68.94 80 GLU A CA 1
ATOM 601 C C . GLU A 1 80 ? -5.387 -12.124 0.372 1.00 68.94 80 GLU A C 1
ATOM 603 O O . GLU A 1 80 ? -5.829 -13.148 0.896 1.00 68.94 80 GLU A O 1
ATOM 608 N N . ASP A 1 81 ? -5.815 -10.908 0.726 1.00 68.06 81 ASP A N 1
ATOM 609 C CA . ASP A 1 81 ? -6.850 -10.694 1.746 1.00 68.06 81 ASP A CA 1
ATOM 610 C C . ASP A 1 81 ? -8.191 -11.283 1.286 1.00 68.06 81 ASP A C 1
ATOM 612 O O . ASP A 1 81 ? -8.851 -12.018 2.025 1.00 68.06 81 ASP A O 1
ATOM 616 N N . LEU A 1 82 ? -8.560 -11.040 0.022 1.00 69.81 82 LEU A N 1
ATOM 617 C CA . LEU A 1 82 ? -9.755 -11.624 -0.595 1.00 69.81 82 LEU A CA 1
ATOM 618 C C . LEU A 1 82 ? -9.647 -13.148 -0.723 1.00 69.81 82 LEU A C 1
ATOM 620 O O . LEU A 1 82 ? -10.623 -13.865 -0.501 1.00 69.81 82 LEU A O 1
ATOM 624 N N . PHE A 1 83 ? -8.464 -13.661 -1.054 1.00 75.62 83 PHE A N 1
ATOM 625 C CA . PHE A 1 83 ? -8.228 -15.094 -1.182 1.00 75.62 83 PHE A CA 1
ATOM 626 C C . PHE A 1 83 ? -8.339 -15.793 0.170 1.00 75.62 83 PHE A C 1
ATOM 628 O O . PHE A 1 83 ? -8.988 -16.833 0.280 1.00 75.62 83 PHE A O 1
ATOM 635 N N . THR A 1 84 ? -7.782 -15.185 1.214 1.00 70.19 84 THR A N 1
ATOM 636 C CA . THR A 1 84 ? -7.886 -15.656 2.597 1.00 70.19 84 THR A CA 1
ATOM 637 C C . THR A 1 84 ? -9.333 -15.634 3.083 1.00 70.19 84 THR A C 1
ATOM 639 O O . THR A 1 84 ? -9.800 -16.636 3.626 1.00 70.19 84 THR A O 1
ATOM 642 N N . PHE A 1 85 ? -10.080 -14.559 2.809 1.00 74.44 85 PHE A N 1
ATOM 643 C CA . PHE A 1 85 ? -11.514 -14.474 3.110 1.00 74.44 85 PHE A CA 1
ATOM 644 C C . PHE A 1 85 ? -12.318 -15.599 2.440 1.00 74.44 85 PHE A C 1
ATOM 646 O O . PHE A 1 85 ? -13.182 -16.216 3.061 1.00 74.44 85 PHE A O 1
ATOM 653 N N . CYS A 1 86 ? -11.985 -15.948 1.197 1.00 77.81 86 CYS A N 1
ATOM 654 C CA . CYS A 1 86 ? -12.610 -17.053 0.470 1.00 77.81 86 CYS A CA 1
ATOM 655 C C . CYS A 1 86 ? -12.052 -18.440 0.840 1.00 77.81 86 CYS A C 1
ATOM 657 O O . CYS A 1 86 ? -12.138 -19.370 0.038 1.00 77.81 86 CYS A O 1
ATOM 659 N N . SER A 1 87 ? -11.468 -18.609 2.034 1.00 87.81 87 SER A N 1
ATOM 660 C CA . SER A 1 87 ? -10.882 -19.882 2.486 1.00 87.81 87 SER A CA 1
ATOM 661 C C . SER A 1 87 ? -9.850 -20.443 1.500 1.00 87.81 87 SER A C 1
ATOM 663 O O . SER A 1 87 ? -9.786 -21.646 1.250 1.00 87.81 87 SER A O 1
ATOM 665 N N . ARG A 1 88 ? -9.051 -19.545 0.911 1.00 87.06 88 ARG A N 1
ATOM 666 C CA . ARG A 1 88 ? -8.007 -19.850 -0.077 1.00 87.06 88 ARG A CA 1
ATOM 667 C C . ARG A 1 88 ? -8.538 -20.582 -1.307 1.00 87.06 88 ARG A C 1
ATOM 669 O O . ARG A 1 88 ? -7.856 -21.426 -1.890 1.00 87.06 88 ARG A O 1
ATOM 676 N N . ARG A 1 89 ? -9.769 -20.269 -1.718 1.00 81.94 89 ARG A N 1
ATOM 677 C CA . ARG A 1 89 ? -10.375 -20.851 -2.912 1.00 81.94 89 ARG A CA 1
ATOM 678 C C . ARG A 1 89 ? -11.216 -19.829 -3.665 1.00 81.94 89 ARG A C 1
ATOM 680 O O . ARG A 1 89 ? -12.275 -19.410 -3.214 1.00 81.94 89 ARG A O 1
ATOM 687 N N . PHE A 1 90 ? -10.778 -19.498 -4.873 1.00 87.00 90 PHE A N 1
ATOM 688 C CA . PHE A 1 90 ? -11.594 -18.771 -5.839 1.00 87.00 90 PHE A CA 1
ATOM 689 C C . PHE A 1 90 ? -12.259 -19.728 -6.825 1.00 87.00 90 PHE A C 1
ATOM 691 O O . PHE A 1 90 ? -11.765 -20.822 -7.100 1.00 87.00 90 PHE A O 1
ATOM 698 N N . THR A 1 91 ? -13.408 -19.318 -7.362 1.00 88.38 91 THR A N 1
ATOM 699 C CA . THR A 1 91 ? -14.055 -20.044 -8.462 1.00 88.38 91 THR A CA 1
ATOM 700 C C . THR A 1 91 ? -13.299 -19.799 -9.767 1.00 88.38 91 THR A C 1
ATOM 702 O O . THR A 1 91 ? -12.672 -18.753 -9.924 1.00 88.38 91 THR A O 1
ATOM 705 N N . MET A 1 92 ? -13.407 -20.705 -10.744 1.00 82.62 92 MET A N 1
ATOM 706 C CA . MET A 1 92 ? -12.799 -20.496 -12.069 1.00 82.62 92 MET A CA 1
ATOM 707 C C . MET A 1 92 ? -13.275 -19.201 -12.733 1.00 82.62 92 MET A C 1
ATOM 709 O O . MET A 1 92 ? -12.482 -18.496 -13.346 1.00 82.62 92 MET A O 1
ATOM 713 N N . LYS A 1 93 ? -14.550 -18.837 -12.548 1.00 72.69 93 LYS A N 1
ATOM 714 C CA . LYS A 1 93 ? -15.095 -17.561 -13.022 1.00 72.69 93 LYS A CA 1
ATOM 715 C C . LYS A 1 93 ? -14.351 -16.373 -12.405 1.00 72.69 93 LYS A C 1
ATOM 717 O O . LYS A 1 93 ? -13.942 -15.473 -13.127 1.00 72.69 93 LYS A O 1
ATOM 722 N N . THR A 1 94 ? -14.136 -16.393 -11.090 1.00 74.44 94 THR A N 1
ATOM 723 C CA . THR A 1 94 ? -13.376 -15.355 -10.378 1.00 74.44 94 THR A CA 1
ATOM 724 C C . THR A 1 94 ? -11.924 -15.301 -10.851 1.00 74.44 94 THR A C 1
ATOM 726 O O . THR A 1 94 ? -11.424 -14.218 -11.126 1.00 74.44 94 THR A O 1
ATOM 729 N N . VAL A 1 95 ? -11.259 -16.452 -11.000 1.00 80.75 95 VAL A N 1
ATOM 730 C CA . VAL A 1 95 ? -9.865 -16.526 -11.472 1.00 80.75 95 VAL A CA 1
ATOM 731 C C . VAL A 1 95 ? -9.724 -15.920 -12.866 1.00 80.75 95 VAL A C 1
ATOM 733 O O . VAL A 1 95 ? -8.822 -15.120 -13.083 1.00 80.75 95 VAL A O 1
ATOM 736 N N . LEU A 1 96 ? -10.631 -16.244 -13.789 1.00 72.81 96 LEU A N 1
ATOM 737 C CA . LEU A 1 96 ? -10.597 -15.711 -15.152 1.00 72.81 96 LEU A CA 1
ATOM 738 C C . LEU A 1 96 ? -10.856 -14.199 -15.187 1.00 72.81 96 LEU A C 1
ATOM 740 O O . LEU A 1 96 ? -10.148 -13.482 -15.885 1.00 72.81 96 LEU A O 1
ATOM 744 N N . MET A 1 97 ? -11.808 -13.704 -14.390 1.00 75.25 97 MET A N 1
ATOM 745 C CA . MET A 1 97 ? -12.064 -12.262 -14.272 1.00 75.25 97 MET A CA 1
ATOM 746 C C . MET A 1 97 ? -10.866 -11.502 -13.688 1.00 75.25 97 MET A C 1
ATOM 748 O O . MET A 1 97 ? -10.559 -10.399 -14.131 1.00 75.25 97 MET A O 1
ATOM 752 N N . LEU A 1 98 ? -10.184 -12.083 -12.697 1.00 74.94 98 LEU A N 1
ATOM 753 C CA . LEU A 1 98 ? -8.971 -11.496 -12.135 1.00 74.94 98 LEU A CA 1
ATOM 754 C C . LEU A 1 98 ? -7.816 -11.540 -13.140 1.00 74.94 98 LEU A C 1
ATOM 756 O O . LEU A 1 98 ? -7.098 -10.556 -13.265 1.00 74.94 98 LEU A O 1
ATOM 760 N N . ALA A 1 99 ? -7.638 -12.651 -13.860 1.00 76.50 99 ALA A N 1
ATOM 761 C CA . ALA A 1 99 ? -6.563 -12.823 -14.836 1.00 76.50 99 ALA A CA 1
ATOM 762 C C . ALA A 1 99 ? -6.637 -11.797 -15.971 1.00 76.50 99 ALA A C 1
ATOM 764 O O . ALA A 1 99 ? -5.619 -11.191 -16.295 1.00 76.50 99 ALA A O 1
ATOM 765 N N . ASP A 1 100 ? -7.834 -11.556 -16.508 1.00 78.00 100 ASP A N 1
ATOM 766 C CA . ASP A 1 100 ? -8.081 -10.542 -17.537 1.00 78.00 100 ASP A CA 1
ATOM 767 C C . ASP A 1 100 ? -7.638 -9.145 -17.064 1.00 78.00 100 ASP A C 1
ATOM 769 O O . ASP A 1 100 ? -6.797 -8.494 -17.684 1.00 78.00 100 ASP A O 1
ATOM 773 N N . GLN A 1 101 ? -8.076 -8.740 -15.867 1.00 74.38 101 GLN A N 1
ATOM 774 C CA . GLN A 1 101 ? -7.683 -7.453 -15.287 1.00 74.38 101 GLN A CA 1
ATOM 775 C C . GLN A 1 101 ? -6.189 -7.375 -14.936 1.00 74.38 101 GLN A C 1
ATOM 777 O O . GLN A 1 101 ? -5.582 -6.312 -15.075 1.00 74.38 101 GLN A O 1
ATOM 782 N N . MET A 1 102 ? -5.585 -8.469 -14.461 1.00 77.19 102 MET A N 1
ATOM 783 C CA . MET A 1 102 ? -4.156 -8.521 -14.134 1.00 77.19 102 MET A CA 1
ATOM 784 C C . MET A 1 102 ? -3.291 -8.387 -15.392 1.00 77.19 102 MET A C 1
ATOM 786 O O . MET A 1 102 ? -2.316 -7.638 -15.364 1.00 77.19 102 MET A O 1
ATOM 790 N N . LEU A 1 103 ? -3.671 -9.032 -16.499 1.00 81.81 103 LEU A N 1
ATOM 791 C CA . LEU A 1 103 ? -2.982 -8.906 -17.786 1.00 81.81 103 LEU A CA 1
ATOM 792 C C . LEU A 1 103 ? -3.037 -7.470 -18.313 1.00 81.81 103 LEU A C 1
ATOM 794 O O . LEU A 1 103 ? -1.991 -6.919 -18.652 1.00 81.81 103 LEU A O 1
ATOM 798 N N . CYS A 1 104 ? -4.207 -6.823 -18.275 1.00 75.69 104 CYS A N 1
ATOM 799 C CA . CYS A 1 104 ? -4.332 -5.417 -18.670 1.00 75.69 104 CYS A CA 1
ATOM 800 C C . CYS A 1 104 ? -3.446 -4.485 -17.827 1.00 75.69 104 CYS A C 1
ATOM 802 O O . CYS A 1 104 ? -2.902 -3.507 -18.339 1.00 75.69 104 CYS A O 1
ATOM 804 N N . ARG A 1 105 ? -3.267 -4.771 -16.530 1.00 72.12 105 ARG A N 1
ATOM 805 C CA . ARG A 1 105 ? -2.379 -3.973 -15.667 1.00 72.12 105 ARG A CA 1
ATOM 806 C C . ARG A 1 105 ? -0.908 -4.200 -15.970 1.00 72.12 105 ARG A C 1
ATOM 808 O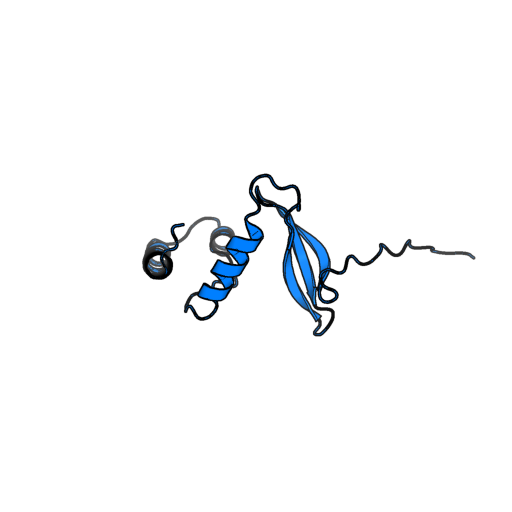 O . ARG A 1 105 ? -0.154 -3.232 -15.986 1.00 72.12 105 ARG A O 1
ATOM 815 N N . VAL A 1 106 ? -0.504 -5.442 -16.227 1.00 77.06 106 VAL A N 1
ATOM 816 C CA . VAL A 1 106 ? 0.866 -5.758 -16.654 1.00 77.06 106 VAL A CA 1
ATOM 817 C C . VAL A 1 106 ? 1.172 -5.063 -17.981 1.00 77.06 106 VAL A C 1
ATOM 819 O O . VAL A 1 106 ? 2.195 -4.397 -18.098 1.00 77.06 106 VAL A O 1
ATOM 822 N N . GLU A 1 107 ? 0.248 -5.112 -18.940 1.00 77.94 107 GLU A N 1
ATOM 823 C CA . GLU A 1 107 ? 0.372 -4.403 -20.216 1.00 77.94 107 GLU A CA 1
ATOM 824 C C . GLU A 1 107 ? 0.471 -2.882 -20.024 1.00 77.94 107 GLU A C 1
ATOM 826 O O . GLU A 1 107 ? 1.332 -2.237 -20.621 1.00 77.94 107 GLU A O 1
ATOM 831 N N . PHE A 1 108 ? -0.342 -2.295 -19.140 1.00 73.75 108 PHE A N 1
ATOM 832 C CA . PHE A 1 108 ? -0.260 -0.869 -18.814 1.00 73.75 108 PHE A CA 1
ATOM 833 C C . PHE A 1 108 ? 1.102 -0.476 -18.226 1.00 73.75 108 PHE A C 1
ATOM 835 O O . PHE A 1 108 ? 1.682 0.534 -18.629 1.00 73.75 108 PHE A O 1
ATOM 842 N N . VAL A 1 109 ? 1.630 -1.273 -17.294 1.00 70.81 109 VAL A N 1
ATOM 843 C CA . VAL A 1 109 ? 2.947 -1.051 -16.676 1.00 70.81 109 VAL A CA 1
ATOM 844 C C . VAL A 1 109 ? 4.057 -1.171 -17.726 1.00 70.81 109 VAL A C 1
ATOM 846 O O . VAL A 1 109 ? 4.916 -0.289 -17.819 1.00 70.81 109 VAL A O 1
ATOM 849 N N . HIS A 1 110 ? 3.985 -2.192 -18.580 1.00 80.69 110 HIS A N 1
ATOM 850 C CA . HIS A 1 110 ? 4.922 -2.397 -19.684 1.00 80.69 110 HIS A CA 1
ATOM 851 C C . HIS A 1 110 ? 4.878 -1.246 -20.702 1.00 80.69 110 HIS A C 1
ATOM 853 O O . HIS A 1 110 ? 5.929 -0.760 -21.116 1.00 80.69 110 HIS A O 1
ATOM 859 N N . ASN A 1 111 ? 3.694 -0.710 -21.017 1.00 76.31 111 ASN A N 1
ATOM 860 C CA . ASN A 1 111 ? 3.522 0.461 -21.889 1.00 76.31 111 ASN A CA 1
ATOM 861 C C . ASN A 1 111 ? 4.116 1.756 -21.309 1.00 76.31 111 ASN A C 1
ATOM 863 O O . ASN A 1 111 ? 4.311 2.735 -22.031 1.00 76.31 111 ASN A O 1
ATOM 867 N N . LYS A 1 112 ? 4.420 1.785 -20.008 1.00 68.38 112 LYS A N 1
ATOM 868 C CA . LYS A 1 112 ? 5.137 2.885 -19.349 1.00 68.38 112 LYS A CA 1
ATOM 869 C C . LYS A 1 112 ? 6.648 2.629 -19.240 1.00 68.38 112 LYS A C 1
ATOM 871 O O . LYS A 1 112 ? 7.336 3.437 -18.621 1.00 68.38 112 LYS A O 1
ATOM 876 N N . ASN A 1 113 ? 7.165 1.565 -19.867 1.00 76.69 113 ASN A N 1
ATOM 877 C CA . ASN A 1 113 ? 8.556 1.090 -19.809 1.00 76.69 113 ASN A CA 1
ATOM 878 C C . ASN A 1 113 ? 9.006 0.589 -18.425 1.00 76.69 113 ASN A C 1
ATOM 880 O O . ASN A 1 113 ? 10.190 0.643 -18.092 1.00 76.69 113 ASN A O 1
ATOM 884 N N . PHE A 1 114 ? 8.069 0.102 -17.613 1.00 58.09 114 PHE A N 1
ATOM 885 C CA . PHE A 1 114 ? 8.363 -0.572 -16.350 1.00 58.09 114 PHE A CA 1
ATOM 886 C C . PHE A 1 114 ? 8.189 -2.080 -16.542 1.00 58.09 114 PHE A C 1
ATOM 888 O O . PHE A 1 114 ? 7.292 -2.497 -17.264 1.00 58.09 114 PHE A O 1
ATOM 895 N N . ILE A 1 115 ? 9.034 -2.894 -15.910 1.00 71.56 115 ILE A N 1
ATOM 896 C CA . ILE A 1 115 ? 8.939 -4.362 -15.928 1.00 71.56 115 ILE A CA 1
ATOM 897 C C . ILE A 1 115 ? 8.781 -4.808 -14.472 1.00 71.56 115 ILE A C 1
ATOM 899 O O . ILE A 1 115 ? 9.519 -4.317 -13.614 1.00 71.56 115 ILE A O 1
ATOM 903 N N . HIS A 1 116 ? 7.801 -5.671 -14.198 1.00 60.31 116 HIS A N 1
ATOM 904 C CA . HIS A 1 116 ? 7.516 -6.230 -12.871 1.00 60.31 116 HIS A CA 1
ATOM 905 C C . HIS A 1 116 ? 7.968 -7.691 -12.791 1.00 60.31 116 HIS A C 1
ATOM 907 O O . HIS A 1 116 ? 7.788 -8.418 -13.790 1.00 60.31 116 HIS A O 1
#

InterPro domains:
  IPR000719 Protein kinase domain [PS50011] (18-116)
  IPR011009 Protein kinase-like domain superfamily [SSF56112] (13-116)
  IPR017441 Protein kinase, ATP binding site [PS00107] (24-47)
  IPR050235 Casein kinase 1/Serine/threonine-protein kinase-like [PTHR11909] (16-116)

Sequence (116 aa):
MESGSGSKKADFIVGSKYKLTRKIGSGSFGEIYLGVSVINGEEVAVKLEPVTARHPQLLYESKVYKILQDGIGIPTISLEDLFTFCSRRFTMKTVLMLADQMLCRVEFVHNKNFIH

Mean predicted aligned error: 13.68 Å

Radius of gyration: 19.1 Å; Cα contacts (8 Å, |Δi|>4): 99; chains: 1; bounding box: 37×37×69 Å

Foldseek 3Di:
DDDDPPPPPPFDDDPVFWTFDAWDDADPFATWTFTAGPPPRDTDIDGDGPPPPPDHCVVVVVVVCVVCVPPPPPDPDDVVVVCVVVVNDDDPVRVVVVVVVVVVVQVVCVVVVHHD

Nearest PDB structures (foldseek):
  5cyz-assembly1_A  TM=8.460E-01  e=2.484E-08  Saccharomyces cerevisiae S288C
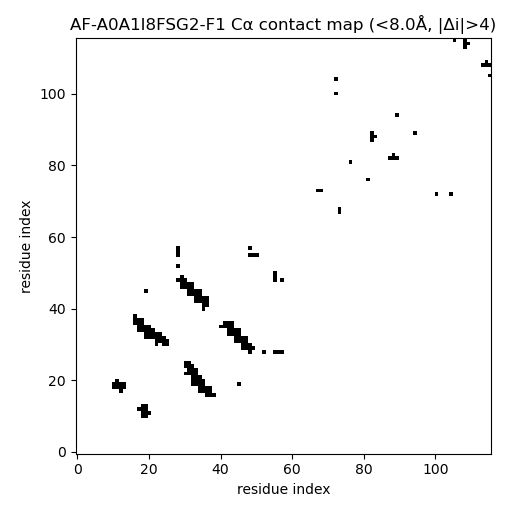  7jxy-assembly2_B  TM=9.430E-01  e=5.370E-04  Homo sapiens
  3ork-assembly1_A  TM=7.228E-01  e=2.048E-02  Mycobacterium tuberculosis H37Ra
  6cqf-assembly1_A-2  TM=7.571E-01  e=5.591E-02  Homo sapiens
  6jmf-assembly1_A  TM=6.548E-01  e=1.625E-01  Homo sapiens

pLDDT: mean 74.22, std 13.76, range [36.22, 94.06]